Protein AF-A0A7C8MNL9-F1 (afdb_monomer)

Mean predicted aligned error: 2.02 Å

pLDDT: mean 97.09, std 2.12, range [85.25, 98.81]

Structure (mmCIF, N/CA/C/O backbone):
data_AF-A0A7C8MNL9-F1
#
_entry.id   AF-A0A7C8MNL9-F1
#
loop_
_atom_site.group_PDB
_atom_site.id
_atom_site.type_symbol
_atom_site.label_atom_id
_atom_site.label_alt_id
_atom_site.label_comp_id
_atom_site.label_asym_id
_atom_site.label_entity_id
_atom_site.label_seq_id
_atom_site.pdbx_PDB_ins_code
_atom_site.Cartn_x
_atom_site.Cartn_y
_atom_site.Cartn_z
_atom_site.occupancy
_atom_site.B_iso_or_equiv
_atom_site.auth_seq_id
_atom_site.auth_comp_id
_atom_site.auth_asym_id
_atom_site.auth_atom_id
_atom_site.pdbx_PDB_model_num
ATOM 1 N N . PHE A 1 1 ? 8.806 -4.492 -7.390 1.00 85.25 1 PHE A N 1
ATOM 2 C CA . PHE A 1 1 ? 7.934 -3.347 -7.69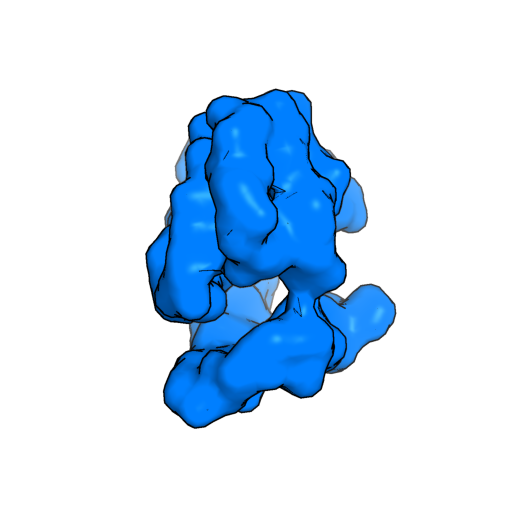4 1.00 85.25 1 PHE A CA 1
ATOM 3 C C . PHE A 1 1 ? 8.790 -2.158 -8.129 1.00 85.25 1 PHE A C 1
ATOM 5 O O . PHE A 1 1 ? 8.843 -1.136 -7.458 1.00 85.25 1 PHE A O 1
ATOM 12 N N . GLY A 1 2 ? 9.532 -2.321 -9.232 1.00 91.25 2 GLY A N 1
ATOM 13 C CA . GLY A 1 2 ? 10.592 -1.373 -9.582 1.00 91.25 2 GLY A CA 1
ATOM 14 C C . GLY A 1 2 ? 11.707 -1.338 -8.528 1.00 91.25 2 GLY A C 1
ATOM 15 O O . GLY A 1 2 ? 12.040 -2.375 -7.948 1.00 91.25 2 GLY A O 1
ATOM 16 N N . SER A 1 3 ? 12.252 -0.151 -8.272 1.00 95.25 3 SER A N 1
ATOM 17 C CA . SER A 1 3 ? 13.281 0.127 -7.263 1.00 95.25 3 SER A CA 1
ATOM 18 C C . SER A 1 3 ? 12.746 0.221 -5.828 1.00 95.25 3 SER A C 1
ATOM 20 O O . SER A 1 3 ? 13.534 0.167 -4.884 1.00 95.25 3 SER A O 1
ATOM 22 N N . CYS A 1 4 ? 11.427 0.316 -5.646 1.00 93.38 4 CYS A N 1
ATOM 23 C CA . CYS A 1 4 ? 10.805 0.435 -4.332 1.00 93.38 4 CYS A CA 1
ATOM 24 C C . CYS A 1 4 ? 10.681 -0.928 -3.647 1.00 93.38 4 CYS A C 1
ATOM 26 O O . CYS A 1 4 ? 10.217 -1.908 -4.240 1.00 93.38 4 CYS A O 1
ATOM 28 N N . ALA A 1 5 ? 11.123 -0.977 -2.389 1.00 92.00 5 ALA A N 1
ATOM 29 C CA . ALA A 1 5 ? 11.239 -2.211 -1.617 1.00 92.00 5 ALA A CA 1
ATOM 30 C C . ALA A 1 5 ? 9.954 -2.577 -0.863 1.00 92.00 5 ALA A C 1
ATOM 32 O O . ALA A 1 5 ? 9.678 -3.763 -0.700 1.00 92.00 5 ALA A O 1
ATOM 33 N N . ASP A 1 6 ? 9.184 -1.576 -0.431 1.00 96.38 6 ASP A N 1
ATOM 34 C CA . ASP A 1 6 ? 8.016 -1.766 0.426 1.00 96.38 6 ASP A CA 1
ATOM 35 C C . ASP A 1 6 ? 6.834 -0.888 -0.027 1.00 96.38 6 ASP A C 1
ATOM 37 O O . 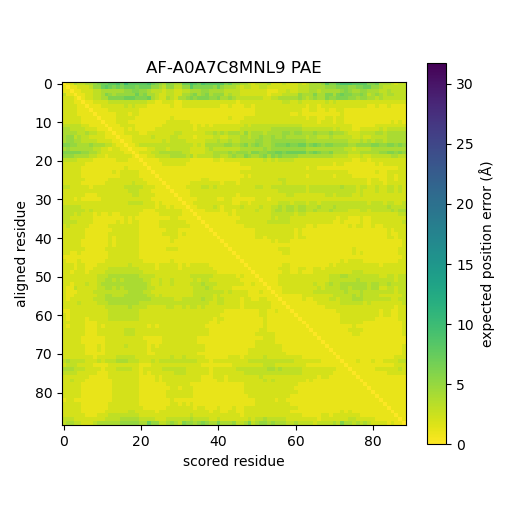ASP A 1 6 ? 6.705 0.255 0.406 1.00 96.38 6 ASP A O 1
ATOM 41 N N . PRO A 1 7 ? 5.975 -1.398 -0.925 1.00 97.31 7 PRO A N 1
ATOM 42 C CA . PRO A 1 7 ? 4.744 -0.734 -1.327 1.00 97.31 7 PRO A CA 1
ATOM 43 C C . PRO A 1 7 ? 3.556 -1.098 -0.419 1.00 97.31 7 PRO A C 1
ATOM 45 O O . PRO A 1 7 ? 2.432 -1.099 -0.905 1.00 97.31 7 PRO A O 1
ATOM 48 N N . THR A 1 8 ? 3.761 -1.472 0.849 1.00 98.62 8 THR A N 1
ATOM 49 C CA . THR A 1 8 ? 2.661 -1.886 1.742 1.00 98.62 8 THR A CA 1
ATOM 50 C C . THR A 1 8 ? 1.958 -0.711 2.431 1.00 98.62 8 THR A C 1
ATOM 52 O O . THR A 1 8 ? 2.423 0.433 2.418 1.00 98.62 8 THR A O 1
ATOM 55 N N . ILE A 1 9 ? 0.804 -1.004 3.034 1.00 98.81 9 ILE A N 1
ATOM 56 C CA . ILE A 1 9 ? -0.035 -0.062 3.784 1.00 98.81 9 ILE A CA 1
ATOM 57 C C . ILE A 1 9 ? -0.170 -0.530 5.235 1.00 98.81 9 ILE A C 1
ATOM 59 O O . ILE A 1 9 ? -0.339 -1.724 5.495 1.00 98.81 9 ILE A O 1
ATOM 63 N N . VAL A 1 10 ? -0.184 0.421 6.171 1.00 98.50 10 VAL A N 1
ATOM 64 C CA . VAL A 1 10 ? -0.592 0.207 7.567 1.00 98.50 10 VAL A CA 1
ATOM 65 C C . VAL A 1 10 ? -1.949 0.852 7.852 1.00 98.50 10 VAL A C 1
ATOM 67 O O . VAL A 1 10 ? -2.328 1.833 7.209 1.00 98.50 10 VAL A O 1
ATOM 70 N N . PHE A 1 11 ? -2.671 0.318 8.840 1.00 98.69 11 PHE A N 1
ATOM 71 C CA . PHE A 1 11 ? -3.862 0.941 9.418 1.00 98.69 11 PHE A CA 1
ATOM 72 C C . PHE A 1 11 ? -3.671 1.133 10.926 1.00 98.69 11 PHE A C 1
ATOM 74 O O . PHE A 1 11 ? -3.271 0.205 11.629 1.00 98.69 11 PHE A O 1
ATOM 81 N N . GLY A 1 12 ? -3.956 2.331 11.431 1.00 98.19 12 GLY A N 1
ATOM 82 C CA . GLY A 1 12 ? -3.823 2.646 12.854 1.00 98.19 12 GLY A CA 1
ATOM 83 C C . GLY A 1 12 ? -3.521 4.123 13.099 1.00 98.19 12 GLY A C 1
ATOM 84 O O . GLY A 1 12 ? -3.824 4.954 12.237 1.00 98.19 12 GLY A O 1
ATOM 85 N N . PRO A 1 13 ? -2.905 4.462 14.247 1.00 97.50 13 PRO A N 1
ATOM 86 C CA . PRO A 1 13 ? -2.447 5.818 14.522 1.00 97.50 13 PRO A CA 1
ATOM 87 C C . PRO A 1 13 ? -1.427 6.268 13.472 1.00 97.50 13 PRO A C 1
ATOM 89 O O . PRO A 1 13 ? -0.445 5.565 13.231 1.00 97.50 13 PRO A O 1
ATOM 92 N N . THR A 1 14 ? -1.638 7.441 12.877 1.00 96.19 14 THR A N 1
ATOM 93 C CA . THR A 1 14 ? -0.852 7.911 11.726 1.00 96.19 14 THR A CA 1
ATOM 94 C C . THR A 1 14 ? 0.164 8.987 12.086 1.00 96.19 14 THR A C 1
ATOM 96 O O . THR A 1 14 ? 0.052 9.688 13.101 1.00 96.19 14 THR A O 1
ATOM 99 N N . SER A 1 15 ? 1.187 9.125 11.242 1.00 94.62 15 SER A N 1
ATOM 100 C CA . SER A 1 15 ? 2.315 10.030 11.490 1.00 94.62 15 SER A C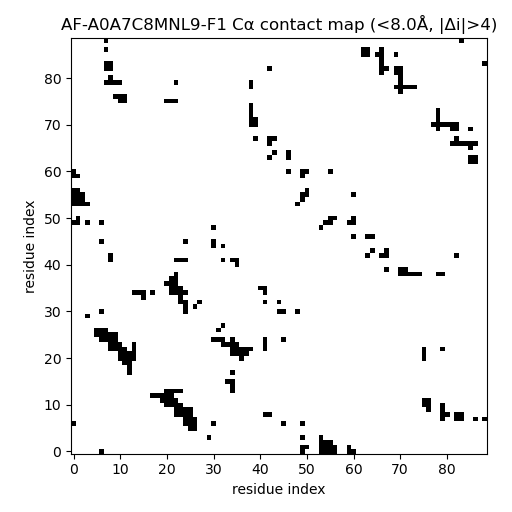A 1
ATOM 101 C C . SER A 1 15 ? 1.954 11.521 11.396 1.00 94.62 15 SER A C 1
ATOM 103 O O . SER A 1 15 ? 2.624 12.370 11.990 1.00 94.62 15 SER A O 1
ATOM 105 N N . ASP A 1 16 ? 0.873 11.843 10.686 1.00 94.62 16 ASP A N 1
ATOM 106 C CA . ASP A 1 16 ? 0.424 13.204 10.381 1.00 94.62 16 ASP A CA 1
ATOM 107 C C . ASP A 1 16 ? -0.476 13.836 11.461 1.00 94.62 16 ASP A C 1
ATOM 109 O O . ASP A 1 16 ? -0.965 14.957 11.294 1.00 94.62 16 ASP A O 1
ATOM 113 N N . GLY A 1 17 ? -0.661 13.153 12.594 1.00 92.88 17 GLY A N 1
ATOM 114 C CA . GLY A 1 17 ? -1.376 13.684 13.756 1.00 92.88 17 GLY A CA 1
ATOM 115 C C . GLY A 1 17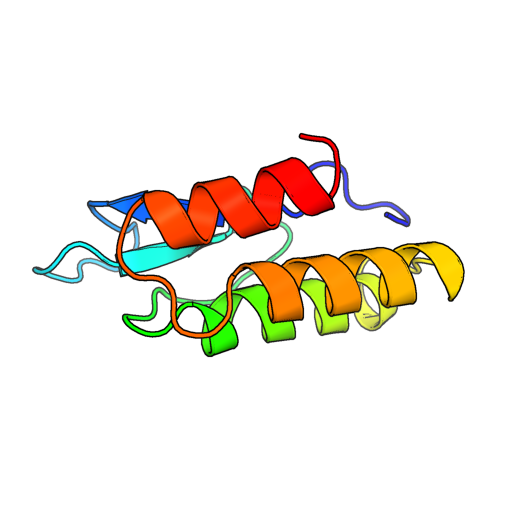 ? -2.900 13.629 13.644 1.00 92.88 17 GLY A C 1
ATOM 116 O O . GLY A 1 17 ? -3.588 14.333 14.392 1.00 92.88 17 GLY A O 1
ATOM 117 N N . ARG A 1 18 ? -3.442 12.808 12.735 1.00 95.56 18 ARG A N 1
ATOM 118 C CA . ARG A 1 18 ? -4.868 12.464 12.736 1.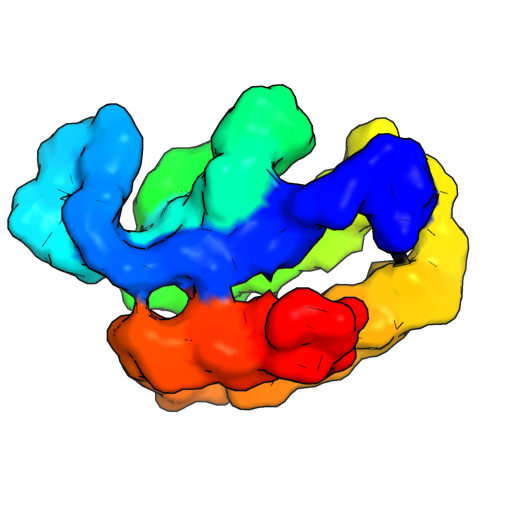00 95.56 18 ARG A CA 1
ATOM 119 C C . ARG A 1 18 ? -5.272 11.848 14.085 1.00 95.56 18 ARG A C 1
ATOM 121 O O . ARG A 1 18 ? -4.488 11.158 14.730 1.00 95.56 18 ARG A O 1
ATOM 128 N N . GLN A 1 19 ? -6.498 12.135 14.530 1.00 96.50 19 GLN A N 1
ATOM 129 C CA . GLN A 1 19 ? -7.017 11.636 15.812 1.00 96.50 19 GLN A CA 1
ATOM 130 C C . GLN A 1 19 ? -7.685 10.262 15.698 1.00 96.50 19 GLN A C 1
ATOM 132 O O . GLN A 1 19 ? -7.753 9.538 16.689 1.00 96.50 19 GLN A O 1
ATOM 137 N N . GLU A 1 20 ? -8.210 9.924 14.523 1.00 96.00 20 GLU A N 1
ATOM 138 C CA . GLU A 1 20 ? -8.757 8.609 14.210 1.00 96.00 20 GLU A CA 1
ATOM 139 C C . GLU A 1 20 ? -7.710 7.724 13.526 1.00 96.00 20 GLU A C 1
ATOM 141 O O . GLU A 1 20 ? -6.866 8.229 12.783 1.00 96.00 20 GLU A O 1
ATOM 146 N N . ASP A 1 21 ? -7.816 6.408 13.720 1.00 98.31 21 ASP A N 1
ATOM 147 C CA . ASP A 1 21 ? -7.031 5.445 12.948 1.00 98.31 21 ASP A CA 1
ATOM 148 C C . ASP A 1 21 ? -7.326 5.594 11.447 1.00 98.31 21 ASP A C 1
ATOM 150 O O . ASP A 1 21 ? -8.478 5.773 11.032 1.00 98.31 21 ASP A O 1
ATOM 154 N N . ALA A 1 22 ? -6.281 5.524 10.628 1.00 98.56 22 ALA A N 1
ATOM 155 C CA . ALA A 1 22 ? -6.373 5.695 9.185 1.00 98.56 22 ALA A CA 1
ATOM 156 C C . ALA A 1 22 ? -5.310 4.878 8.447 1.00 98.56 22 ALA A C 1
ATOM 158 O O . ALA A 1 22 ? -4.420 4.284 9.052 1.00 98.56 22 ALA A O 1
ATOM 159 N N . PHE A 1 23 ? -5.432 4.850 7.123 1.00 98.81 23 PHE A N 1
ATOM 160 C CA . PHE A 1 23 ? -4.477 4.220 6.225 1.00 98.81 23 PHE A CA 1
ATOM 161 C C . PHE A 1 23 ? -3.306 5.155 5.933 1.00 98.81 23 PHE A C 1
ATOM 163 O O . PHE A 1 23 ? -3.516 6.338 5.653 1.00 98.81 23 PHE A O 1
ATOM 170 N N . GLU A 1 24 ? -2.094 4.612 5.934 1.00 98.56 24 GLU A N 1
ATOM 171 C CA . GLU A 1 24 ? -0.855 5.319 5.598 1.00 98.56 24 GLU A CA 1
ATOM 172 C C . GLU A 1 24 ? 0.114 4.346 4.894 1.00 98.56 24 GLU A C 1
ATOM 174 O O . GLU A 1 24 ? 0.106 3.153 5.219 1.00 98.56 24 GLU A O 1
ATOM 179 N N . PRO A 1 25 ? 0.928 4.790 3.915 1.00 98.31 25 PRO A N 1
ATOM 180 C CA . PRO A 1 25 ? 1.995 3.952 3.374 1.00 98.31 25 PRO A CA 1
ATOM 181 C C . PRO A 1 25 ? 2.976 3.538 4.476 1.00 98.31 25 PRO A C 1
ATOM 183 O O . PRO A 1 25 ? 3.376 4.370 5.289 1.00 98.31 25 PRO A O 1
ATOM 186 N N . SER A 1 26 ? 3.417 2.280 4.478 1.00 97.88 26 SER A N 1
ATOM 187 C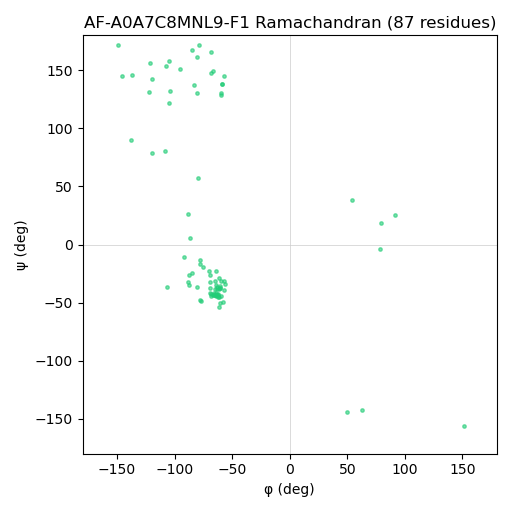 CA . SER A 1 26 ? 4.422 1.803 5.441 1.00 97.88 26 SER A CA 1
ATOM 188 C C . SER A 1 26 ? 5.767 2.519 5.268 1.00 97.88 26 SER A C 1
ATOM 190 O O . SER A 1 26 ? 6.445 2.830 6.248 1.00 97.88 26 SER A O 1
ATOM 192 N N . ASP A 1 27 ? 6.138 2.825 4.020 1.00 96.62 27 ASP A N 1
ATOM 193 C CA . ASP A 1 27 ? 7.339 3.580 3.664 1.00 96.62 27 ASP A CA 1
ATOM 194 C C . ASP A 1 27 ? 6.989 4.990 3.162 1.00 96.62 27 ASP A C 1
ATOM 196 O O . ASP A 1 27 ? 6.974 5.274 1.964 1.00 96.62 27 ASP A O 1
ATOM 200 N N . ILE A 1 28 ? 6.733 5.908 4.096 1.00 95.00 28 ILE A N 1
ATOM 201 C CA . ILE A 1 28 ? 6.400 7.315 3.802 1.00 95.00 28 ILE A CA 1
ATOM 202 C C . ILE A 1 28 ? 7.565 8.058 3.121 1.00 95.00 28 ILE A C 1
ATOM 204 O O . ILE A 1 28 ? 7.353 9.061 2.438 1.00 95.00 28 ILE A O 1
ATOM 208 N N . ALA A 1 29 ? 8.809 7.592 3.285 1.00 94.31 29 ALA A N 1
ATOM 209 C CA . ALA A 1 29 ? 9.958 8.226 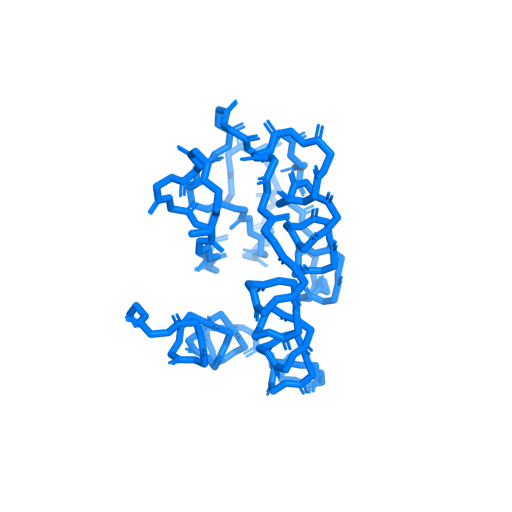2.642 1.00 94.31 29 ALA A CA 1
ATOM 210 C C . ALA A 1 29 ? 9.932 8.012 1.121 1.00 94.31 29 ALA A C 1
ATOM 212 O O . ALA A 1 29 ? 10.275 8.925 0.366 1.00 94.31 29 ALA A O 1
ATOM 213 N N . THR A 1 30 ? 9.498 6.828 0.692 1.00 94.88 30 THR A N 1
ATOM 214 C CA . THR A 1 30 ? 9.335 6.470 -0.722 1.00 94.88 30 THR A CA 1
ATOM 215 C C . THR A 1 30 ? 7.957 6.858 -1.262 1.00 94.88 30 THR A C 1
ATOM 217 O O . THR A 1 30 ? 7.842 7.288 -2.408 1.00 94.88 30 THR A O 1
ATOM 220 N N . PHE A 1 31 ? 6.921 6.773 -0.427 1.00 97.06 31 PHE A N 1
ATOM 221 C CA . PHE A 1 31 ? 5.529 7.066 -0.762 1.00 97.06 31 PHE A CA 1
ATOM 222 C C . PHE A 1 31 ? 5.001 8.212 0.121 1.00 97.06 31 PHE A C 1
ATOM 224 O O . PHE A 1 31 ? 4.276 7.960 1.083 1.00 97.06 31 PHE A O 1
ATOM 231 N N . PRO A 1 32 ? 5.331 9.484 -0.177 1.00 95.94 32 PRO A N 1
ATOM 232 C CA . PRO A 1 32 ? 5.060 10.625 0.704 1.00 95.94 32 PRO A CA 1
ATOM 233 C C . PRO A 1 32 ? 3.602 11.112 0.625 1.00 95.94 32 PRO A C 1
ATOM 235 O O . PRO A 1 32 ? 3.329 12.272 0.310 1.00 95.94 32 PRO A O 1
ATOM 238 N N . GLN A 1 33 ? 2.660 10.215 0.904 1.00 96.00 33 GLN A N 1
ATOM 239 C CA . GLN A 1 33 ? 1.230 10.488 0.968 1.00 96.00 33 GLN A CA 1
ATOM 240 C C . GLN A 1 33 ? 0.777 10.560 2.426 1.00 96.00 33 GLN A C 1
ATOM 242 O O . GLN A 1 33 ? 1.098 9.688 3.227 1.00 96.00 33 GLN A O 1
ATOM 247 N N . GLY A 1 34 ? 0.017 11.606 2.760 1.00 96.81 34 GLY A N 1
ATOM 248 C CA . GLY A 1 34 ? -0.601 11.736 4.081 1.00 96.81 34 GLY A CA 1
ATOM 249 C C . GLY A 1 34 ? -1.708 10.704 4.311 1.00 96.81 34 GLY A C 1
ATOM 250 O O . GLY A 1 34 ? -2.214 10.097 3.363 1.00 96.81 34 GLY A O 1
ATOM 251 N N . SER A 1 35 ? -2.124 10.537 5.565 1.00 98.00 35 SER A N 1
ATOM 252 C CA . SER A 1 35 ? -3.092 9.505 5.927 1.00 98.00 35 SER A CA 1
ATOM 253 C C . SER A 1 35 ? -4.483 9.741 5.334 1.00 98.00 35 SER A C 1
ATOM 255 O O . SER A 1 35 ? -4.961 10.879 5.207 1.00 98.00 35 SER A O 1
ATOM 257 N N . ALA A 1 36 ? -5.200 8.654 5.054 1.00 98.31 36 ALA A N 1
ATOM 258 C CA . ALA A 1 36 ? -6.571 8.709 4.561 1.00 98.31 36 ALA A CA 1
ATOM 259 C C . ALA A 1 36 ? -7.476 7.685 5.248 1.00 98.31 36 ALA A C 1
ATOM 261 O O . ALA A 1 36 ? -7.071 6.570 5.544 1.00 98.31 36 ALA A O 1
ATOM 262 N N . LEU A 1 37 ? -8.743 8.053 5.450 1.00 98.00 37 LEU A N 1
ATOM 263 C CA . LEU A 1 37 ? -9.764 7.133 5.970 1.00 98.00 37 LEU A CA 1
ATOM 264 C C . LEU A 1 37 ? -10.250 6.132 4.913 1.00 98.00 37 LEU A C 1
ATOM 266 O O . LEU A 1 37 ? -10.831 5.114 5.263 1.00 98.00 37 LEU A O 1
ATOM 270 N N . ASN A 1 38 ? -10.044 6.432 3.628 1.00 98.06 38 ASN A N 1
ATOM 271 C CA . ASN A 1 38 ? -10.391 5.539 2.529 1.00 98.06 38 ASN A CA 1
ATOM 272 C C . ASN A 1 38 ? -9.119 4.887 1.970 1.00 98.06 38 ASN A C 1
ATOM 274 O O . ASN A 1 38 ? -8.227 5.590 1.488 1.00 98.06 38 ASN A O 1
ATOM 278 N N . ILE A 1 39 ? -9.079 3.554 1.994 1.00 98.69 39 ILE A N 1
ATOM 279 C CA . ILE A 1 39 ? -7.987 2.728 1.472 1.00 98.69 39 ILE A CA 1
ATOM 280 C C . ILE A 1 39 ? -7.692 2.987 -0.011 1.00 98.69 39 ILE A C 1
ATOM 282 O O . ILE A 1 39 ? -6.530 2.938 -0.421 1.00 98.69 39 ILE A O 1
ATOM 286 N N . ASP A 1 40 ? -8.703 3.342 -0.811 1.00 98.62 40 ASP A N 1
ATOM 287 C CA . ASP A 1 40 ? -8.533 3.627 -2.240 1.00 98.62 40 ASP A CA 1
ATOM 288 C C . ASP A 1 40 ? -7.588 4.819 -2.469 1.00 98.62 40 ASP A C 1
ATOM 290 O O . ASP A 1 40 ? -6.908 4.888 -3.487 1.00 98.62 40 ASP A O 1
ATOM 294 N N . ILE A 1 41 ? -7.518 5.774 -1.533 1.00 98.44 41 ILE A N 1
ATOM 295 C CA . ILE A 1 41 ? -6.634 6.942 -1.669 1.00 98.44 41 ILE A CA 1
ATOM 296 C C . ILE A 1 41 ? -5.169 6.510 -1.568 1.00 98.44 41 ILE A C 1
ATOM 298 O O . ILE A 1 41 ? -4.340 6.966 -2.355 1.00 98.44 41 ILE A O 1
ATOM 302 N N . ILE A 1 42 ? -4.851 5.638 -0.609 1.00 98.62 42 ILE A N 1
ATOM 303 C CA . ILE A 1 42 ? -3.475 5.206 -0.355 1.00 98.62 42 ILE A CA 1
ATOM 304 C C . ILE A 1 42 ? -3.034 4.165 -1.387 1.00 98.62 42 ILE A C 1
ATOM 306 O O . ILE A 1 42 ? -1.973 4.316 -1.988 1.00 98.62 42 ILE A O 1
ATOM 310 N N . SER A 1 43 ? -3.861 3.151 -1.648 1.00 98.69 43 SER A N 1
ATOM 311 C CA . SER A 1 43 ? -3.537 2.082 -2.604 1.00 98.69 43 SER A CA 1
ATOM 312 C C . SER A 1 43 ? -3.337 2.608 -4.029 1.00 98.69 43 SER A C 1
ATOM 314 O O . SER A 1 43 ? -2.324 2.293 -4.651 1.00 98.69 43 SER A O 1
ATOM 316 N N . ASN A 1 44 ? -4.218 3.488 -4.526 1.00 98.44 44 ASN A N 1
ATOM 317 C CA . ASN A 1 44 ? -4.045 4.086 -5.855 1.00 98.44 44 ASN A CA 1
ATOM 318 C C . ASN A 1 44 ? -2.798 4.976 -5.935 1.00 98.44 44 ASN A C 1
ATOM 320 O O . ASN A 1 44 ? -2.102 4.959 -6.950 1.00 98.44 44 ASN A O 1
ATOM 324 N N . PHE A 1 45 ? -2.494 5.736 -4.876 1.00 98.50 45 PHE A N 1
ATOM 325 C CA . PHE A 1 45 ? -1.273 6.542 -4.830 1.00 98.50 45 PHE A CA 1
ATOM 326 C C . PHE A 1 45 ? -0.019 5.667 -4.908 1.00 98.50 45 PHE A C 1
ATOM 328 O O . PHE A 1 45 ? 0.888 5.972 -5.679 1.00 98.50 45 PHE A O 1
ATOM 335 N N . ILE A 1 46 ? 0.024 4.568 -4.148 1.00 98.44 46 ILE A N 1
ATOM 336 C CA . ILE A 1 46 ? 1.139 3.619 -4.199 1.00 98.44 46 ILE A CA 1
ATOM 337 C C . ILE A 1 46 ? 1.295 3.075 -5.621 1.00 98.44 46 ILE A C 1
ATOM 339 O O . ILE A 1 46 ? 2.394 3.155 -6.166 1.00 98.44 46 ILE A O 1
ATOM 343 N N . CYS A 1 47 ? 0.219 2.601 -6.259 1.00 98.25 47 CYS A N 1
ATOM 344 C CA . CYS A 1 47 ? 0.301 2.069 -7.622 1.00 98.25 47 CYS A CA 1
ATOM 345 C C . CYS A 1 47 ? 0.795 3.104 -8.646 1.00 98.25 47 CYS A C 1
ATOM 347 O O . CYS A 1 47 ? 1.597 2.764 -9.516 1.00 98.25 47 CYS A O 1
ATOM 349 N N . ASP A 1 48 ? 0.393 4.370 -8.518 1.00 97.81 48 ASP A N 1
ATOM 350 C CA . ASP A 1 48 ? 0.898 5.454 -9.368 1.00 97.81 48 ASP A CA 1
ATOM 351 C C . ASP A 1 48 ? 2.394 5.738 -9.120 1.00 97.81 48 ASP A C 1
ATOM 353 O O . ASP A 1 48 ? 3.188 5.854 -10.059 1.00 97.81 48 ASP A O 1
ATOM 357 N N . GLN A 1 49 ? 2.821 5.777 -7.854 1.00 97.31 49 GLN A N 1
ATOM 358 C CA . GLN A 1 49 ? 4.233 5.964 -7.501 1.00 97.31 49 GLN A CA 1
ATOM 359 C C . GLN A 1 49 ? 5.119 4.807 -7.960 1.00 97.31 49 GLN A C 1
ATOM 361 O O . GLN A 1 49 ? 6.274 5.035 -8.325 1.00 97.31 49 GLN A O 1
ATOM 366 N N . LEU A 1 50 ? 4.591 3.584 -8.016 1.00 96.62 50 LEU A N 1
ATOM 367 C CA . LEU A 1 50 ? 5.336 2.453 -8.553 1.00 96.62 50 LEU A CA 1
ATOM 368 C C . LEU A 1 50 ? 5.799 2.698 -9.990 1.00 96.62 50 LEU A C 1
ATOM 370 O O . LEU A 1 50 ? 6.935 2.376 -10.327 1.00 96.62 50 LEU A O 1
ATOM 374 N N . VAL A 1 51 ? 4.973 3.319 -10.825 1.00 94.81 51 VAL A N 1
ATOM 375 C CA . VAL A 1 51 ? 5.366 3.653 -12.200 1.00 94.81 51 VAL A CA 1
ATOM 376 C C . VAL A 1 51 ? 6.273 4.881 -12.217 1.00 94.81 51 VAL A C 1
ATOM 378 O O . VAL A 1 51 ? 7.331 4.862 -12.844 1.00 94.81 51 VAL A O 1
ATOM 381 N N . ASN A 1 52 ? 5.874 5.943 -11.515 1.00 94.88 52 ASN A N 1
ATOM 382 C CA . ASN A 1 52 ? 6.484 7.263 -11.675 1.00 94.88 52 ASN A CA 1
ATOM 383 C C . ASN A 1 52 ? 7.803 7.444 -10.914 1.00 94.88 52 ASN A C 1
ATOM 385 O O . ASN A 1 52 ? 8.697 8.137 -11.398 1.00 94.88 52 ASN A O 1
ATOM 389 N N . ALA A 1 53 ? 7.918 6.860 -9.722 1.00 94.25 53 ALA A N 1
ATOM 390 C CA . ALA A 1 53 ? 9.085 6.997 -8.854 1.00 94.25 53 ALA A CA 1
ATOM 391 C C . ALA A 1 53 ? 9.930 5.720 -8.822 1.00 94.25 53 ALA A C 1
ATOM 393 O O . ALA A 1 53 ? 11.158 5.791 -8.780 1.00 94.25 53 ALA A O 1
ATOM 394 N N . CYS A 1 54 ? 9.278 4.556 -8.861 1.00 96.06 54 CYS A N 1
ATOM 395 C CA . CYS A 1 54 ? 9.964 3.278 -8.716 1.00 96.06 54 CYS A CA 1
ATOM 396 C C . CYS A 1 54 ? 10.398 2.664 -10.053 1.00 96.06 54 CYS A C 1
ATOM 398 O O . CYS A 1 54 ? 11.145 1.689 -10.038 1.00 96.06 54 CYS A O 1
ATOM 400 N N . GLU A 1 55 ? 9.946 3.194 -11.194 1.00 96.69 55 GLU A N 1
ATOM 401 C CA . GLU A 1 55 ? 10.189 2.613 -12.526 1.00 96.69 55 GLU A CA 1
ATOM 402 C C . GLU A 1 55 ? 9.746 1.135 -12.609 1.00 96.69 55 GLU A C 1
ATOM 404 O O . GLU A 1 55 ? 10.422 0.279 -13.185 1.00 96.69 55 GLU A O 1
ATOM 409 N N . ALA A 1 56 ? 8.621 0.804 -11.969 1.00 97.31 56 ALA A N 1
ATOM 410 C CA . ALA A 1 56 ? 8.036 -0.528 -12.017 1.00 97.31 56 ALA A CA 1
ATOM 411 C C . ALA A 1 56 ? 7.500 -0.852 -13.420 1.00 97.31 56 ALA A C 1
ATOM 413 O O . ALA A 1 56 ? 7.029 0.023 -14.147 1.00 97.31 56 ALA A O 1
ATOM 414 N N . ASP A 1 57 ? 7.563 -2.129 -13.795 1.00 97.06 57 ASP A N 1
ATOM 415 C CA . ASP A 1 57 ? 7.030 -2.605 -15.067 1.00 97.06 57 ASP A CA 1
ATOM 416 C C . ASP A 1 57 ? 5.500 -2.777 -15.039 1.00 97.06 57 ASP A C 1
ATOM 418 O O . ASP A 1 57 ? 4.845 -2.697 -13.996 1.00 97.06 57 ASP A O 1
ATOM 422 N N . GLU A 1 58 ? 4.914 -3.036 -16.212 1.00 96.50 58 GLU A N 1
ATOM 423 C CA . GLU A 1 58 ? 3.464 -3.220 -16.366 1.00 96.50 58 GLU A CA 1
ATOM 424 C C . GLU A 1 58 ? 2.921 -4.388 -15.526 1.00 96.50 58 GLU A C 1
ATOM 426 O O . GLU A 1 58 ? 1.789 -4.334 -15.050 1.00 96.50 58 GLU A O 1
ATOM 431 N N . ALA A 1 59 ? 3.719 -5.439 -15.309 1.00 96.69 59 ALA A N 1
ATOM 432 C CA . ALA A 1 59 ? 3.313 -6.585 -14.499 1.00 96.69 59 ALA A CA 1
ATOM 433 C C . ALA A 1 59 ? 3.202 -6.217 -13.010 1.00 96.69 59 ALA A C 1
ATOM 435 O O . ALA A 1 59 ? 2.250 -6.623 -12.333 1.00 96.69 59 ALA A O 1
ATOM 436 N N . ALA A 1 60 ? 4.149 -5.427 -12.501 1.00 96.38 60 ALA A N 1
ATOM 437 C CA . ALA A 1 60 ? 4.101 -4.891 -11.149 1.00 96.38 60 ALA A CA 1
ATOM 438 C C . ALA A 1 60 ? 2.930 -3.914 -10.966 1.00 96.38 60 ALA A C 1
ATOM 440 O O . ALA A 1 60 ? 2.234 -4.003 -9.953 1.00 96.38 60 ALA A O 1
ATOM 441 N N . LEU A 1 61 ? 2.663 -3.043 -11.948 1.00 97.12 61 LEU A N 1
ATOM 442 C CA . LEU A 1 61 ? 1.487 -2.169 -11.921 1.00 97.12 61 LEU A CA 1
ATOM 443 C C . LEU A 1 61 ? 0.186 -2.984 -11.882 1.00 97.12 61 LEU A C 1
ATOM 445 O O . LEU A 1 61 ? -0.629 -2.772 -10.991 1.00 97.12 61 LEU A O 1
ATOM 449 N N . ALA A 1 62 ? 0.021 -3.966 -12.772 1.00 98.12 62 ALA A N 1
ATOM 450 C CA . ALA A 1 62 ? -1.179 -4.804 -12.820 1.00 98.12 62 ALA A CA 1
ATOM 451 C C . ALA A 1 62 ? -1.406 -5.593 -11.515 1.00 98.12 62 ALA A C 1
ATOM 453 O O . ALA A 1 62 ? -2.544 -5.776 -11.070 1.00 98.12 62 ALA A O 1
ATOM 454 N N . THR A 1 63 ? -0.322 -6.043 -10.875 1.00 98.31 63 THR A N 1
ATOM 455 C CA . THR A 1 63 ? -0.386 -6.678 -9.549 1.00 98.31 63 THR A CA 1
ATOM 456 C C . THR A 1 63 ? -0.874 -5.683 -8.497 1.00 98.31 63 THR A C 1
ATOM 458 O O . THR A 1 63 ? -1.753 -6.017 -7.706 1.00 98.31 63 THR A O 1
ATOM 461 N N . CYS A 1 64 ? -0.369 -4.446 -8.521 1.00 98.50 64 CYS A N 1
ATOM 462 C CA . CYS A 1 64 ? -0.812 -3.396 -7.607 1.00 98.50 64 CYS A CA 1
ATOM 463 C C . CYS A 1 64 ? -2.281 -3.009 -7.818 1.00 98.50 64 CYS A C 1
ATOM 465 O O . CYS A 1 64 ? -3.028 -2.915 -6.850 1.00 98.50 64 CYS A O 1
ATOM 467 N N . GLU A 1 65 ? -2.734 -2.867 -9.064 1.00 98.50 65 GLU A N 1
ATOM 468 C CA . GLU A 1 65 ? -4.144 -2.594 -9.373 1.00 98.50 65 GLU A CA 1
ATOM 469 C C . GLU A 1 65 ? -5.063 -3.726 -8.888 1.00 98.50 65 GLU A C 1
ATOM 471 O O . GLU A 1 65 ? -6.142 -3.473 -8.352 1.00 98.50 65 GLU A O 1
ATOM 476 N N . THR A 1 66 ? -4.615 -4.981 -9.007 1.00 98.56 66 THR A N 1
ATOM 477 C CA . THR A 1 66 ? -5.333 -6.139 -8.452 1.00 98.56 66 THR A CA 1
ATOM 478 C C . THR A 1 66 ? -5.404 -6.070 -6.925 1.00 98.56 66 THR A C 1
ATOM 480 O O . THR A 1 66 ? -6.456 -6.345 -6.349 1.00 98.56 66 THR A O 1
ATOM 483 N N . ALA A 1 67 ? -4.314 -5.671 -6.267 1.00 98.69 67 ALA A N 1
ATOM 484 C CA . ALA A 1 67 ? -4.280 -5.487 -4.821 1.00 98.69 67 ALA A CA 1
ATOM 485 C C . ALA A 1 67 ? -5.195 -4.345 -4.357 1.00 98.69 67 ALA A C 1
ATOM 487 O O . ALA A 1 67 ? -5.953 -4.518 -3.403 1.00 98.69 67 ALA A O 1
ATOM 488 N N . ALA A 1 68 ? -5.187 -3.208 -5.057 1.00 98.69 68 ALA A N 1
ATOM 489 C CA . ALA A 1 68 ? -6.083 -2.086 -4.782 1.00 98.69 68 ALA A CA 1
ATOM 490 C C . ALA A 1 68 ? -7.553 -2.514 -4.914 1.00 98.69 68 ALA A C 1
ATOM 492 O O . ALA A 1 68 ? -8.362 -2.247 -4.027 1.00 98.69 68 ALA A O 1
ATOM 493 N N . ALA A 1 69 ? -7.889 -3.268 -5.965 1.00 98.75 69 ALA A N 1
ATOM 494 C CA . ALA A 1 69 ? -9.231 -3.810 -6.151 1.00 98.75 69 ALA A CA 1
ATOM 495 C C . ALA A 1 69 ? -9.636 -4.813 -5.055 1.00 98.75 69 ALA A C 1
ATOM 497 O O . ALA A 1 69 ? -10.804 -4.846 -4.674 1.00 98.75 69 ALA A O 1
ATOM 498 N N . ALA A 1 70 ? -8.698 -5.616 -4.541 1.00 98.56 70 ALA A N 1
ATOM 499 C CA . ALA A 1 70 ? -8.958 -6.561 -3.454 1.00 98.56 70 ALA A CA 1
ATOM 500 C C . ALA A 1 70 ? -9.234 -5.864 -2.112 1.00 98.56 70 ALA A C 1
ATOM 502 O O . ALA A 1 70 ? -10.009 -6.375 -1.307 1.00 98.56 70 ALA A O 1
ATOM 503 N N . ALA A 1 71 ? -8.611 -4.708 -1.883 1.00 98.75 71 ALA A N 1
ATOM 504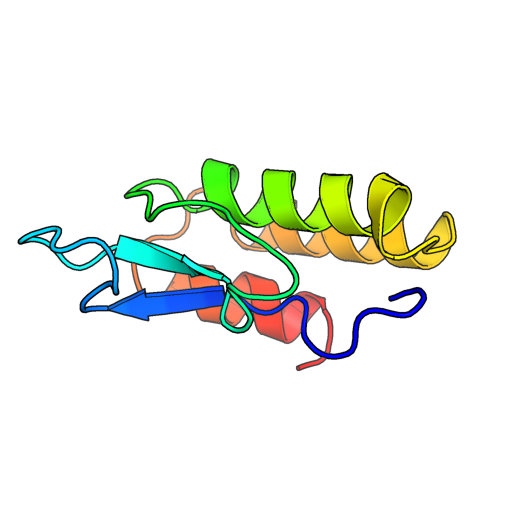 C CA . ALA A 1 71 ? -8.791 -3.912 -0.675 1.00 98.75 71 ALA A CA 1
ATOM 505 C C . ALA A 1 71 ? -10.001 -2.968 -0.736 1.00 98.75 71 ALA A C 1
ATOM 507 O O . ALA A 1 71 ? -10.536 -2.576 0.301 1.00 98.75 71 ALA A O 1
ATOM 508 N N . SER A 1 72 ? -10.433 -2.587 -1.940 1.00 98.50 72 SER A N 1
ATOM 509 C CA . SER A 1 72 ? -11.498 -1.605 -2.135 1.00 98.50 72 SER A CA 1
ATOM 510 C C . SER A 1 72 ? -12.813 -2.041 -1.483 1.00 98.50 72 SER A C 1
ATOM 512 O O . SER A 1 72 ? -13.299 -3.158 -1.671 1.00 98.50 72 SER A O 1
ATOM 514 N N . GLY A 1 73 ? -13.406 -1.137 -0.703 1.00 97.00 73 GLY A N 1
ATOM 515 C CA . GLY A 1 73 ? -14.643 -1.385 0.041 1.00 97.00 73 GLY A CA 1
ATOM 516 C C . GLY A 1 73 ? -14.481 -2.197 1.332 1.00 97.00 73 GLY A C 1
ATOM 517 O O . GLY A 1 73 ? -15.468 -2.350 2.051 1.00 97.00 73 GLY A O 1
ATOM 518 N N . LEU A 1 74 ? -13.277 -2.684 1.647 1.00 98.56 74 LEU A N 1
ATOM 519 C CA . LEU A 1 74 ? -12.952 -3.198 2.977 1.00 98.56 74 LEU A CA 1
ATOM 520 C C . LEU A 1 74 ? -12.630 -2.039 3.927 1.00 98.56 74 LEU A C 1
ATOM 522 O O . LEU A 1 74 ? -12.315 -0.923 3.507 1.00 98.56 74 LEU A O 1
ATOM 526 N N . GLU A 1 75 ? -12.695 -2.311 5.227 1.00 97.50 75 GLU A N 1
ATOM 527 C CA . GLU A 1 75 ? -12.482 -1.311 6.271 1.00 97.50 75 GLU A CA 1
ATOM 528 C C . GLU A 1 75 ? -11.332 -1.702 7.200 1.00 97.50 75 GLU A C 1
ATOM 530 O O . GLU A 1 75 ? -11.013 -2.879 7.378 1.00 97.50 75 GLU A O 1
ATOM 535 N N . ALA A 1 76 ? -10.747 -0.689 7.841 1.00 98.06 76 ALA A N 1
ATOM 536 C CA . ALA A 1 76 ? -9.739 -0.846 8.882 1.00 98.06 76 ALA A CA 1
ATOM 537 C C . ALA A 1 76 ? -8.588 -1.794 8.484 1.00 98.06 76 ALA A C 1
ATOM 539 O O . ALA A 1 76 ? -8.165 -1.832 7.330 1.00 98.06 76 ALA A O 1
ATOM 540 N N . GLN A 1 77 ? -8.069 -2.559 9.446 1.00 98.50 77 GLN A N 1
ATOM 541 C CA . GLN A 1 77 ? -6.933 -3.458 9.243 1.00 98.50 77 GLN A CA 1
ATOM 542 C C . GLN A 1 77 ? -7.165 -4.478 8.118 1.00 98.50 77 GLN A C 1
ATOM 544 O O . GLN A 1 77 ? -6.231 -4.789 7.388 1.00 98.50 77 GLN A O 1
ATOM 549 N N . GLU A 1 78 ? -8.401 -4.950 7.928 1.00 98.69 78 GLU A N 1
ATOM 550 C CA . GLU A 1 78 ? -8.723 -5.946 6.900 1.00 98.69 78 GLU A CA 1
ATOM 551 C C . GLU A 1 78 ? -8.406 -5.435 5.487 1.00 98.69 78 GLU A C 1
ATOM 553 O O . GLU A 1 78 ? -7.894 -6.185 4.659 1.00 98.69 78 GLU A O 1
ATOM 558 N N . ALA A 1 79 ? -8.643 -4.148 5.219 1.00 98.75 79 ALA A N 1
ATOM 559 C CA . ALA A 1 79 ? -8.336 -3.552 3.922 1.00 98.75 79 ALA A CA 1
ATOM 560 C C . ALA A 1 79 ? -6.824 -3.468 3.663 1.00 98.75 79 ALA A C 1
ATOM 562 O O . ALA A 1 79 ? -6.362 -3.782 2.565 1.00 98.75 79 ALA A O 1
ATOM 563 N N . ALA A 1 80 ? -6.048 -3.079 4.681 1.00 98.81 80 ALA A N 1
ATOM 564 C CA . ALA A 1 80 ? -4.590 -3.037 4.590 1.00 98.81 80 ALA A CA 1
ATOM 565 C C . ALA A 1 80 ? -4.009 -4.447 4.387 1.00 98.81 80 ALA A C 1
ATOM 567 O O . ALA A 1 80 ? -3.174 -4.653 3.506 1.00 98.81 80 ALA A O 1
ATOM 568 N N . ASP A 1 81 ? -4.512 -5.431 5.136 1.00 98.81 81 ASP A N 1
ATOM 569 C CA . ASP A 1 81 ? -4.102 -6.831 5.016 1.00 98.81 81 ASP A CA 1
ATOM 570 C C . ASP A 1 81 ? -4.423 -7.394 3.623 1.00 98.81 81 ASP A C 1
ATOM 572 O O . ASP A 1 81 ? -3.578 -8.051 3.015 1.00 98.81 81 ASP A O 1
ATOM 576 N N . ALA A 1 82 ? -5.614 -7.107 3.085 1.00 98.81 82 ALA A N 1
ATOM 577 C CA . ALA A 1 82 ? -6.016 -7.550 1.751 1.00 98.81 82 ALA A CA 1
ATOM 578 C C . ALA A 1 82 ? -5.116 -6.972 0.650 1.00 98.81 82 ALA A C 1
ATOM 580 O O . ALA A 1 82 ? -4.706 -7.705 -0.254 1.00 98.81 82 ALA A O 1
ATOM 581 N N . PHE A 1 83 ? -4.774 -5.682 0.745 1.00 98.81 83 PHE A N 1
ATOM 582 C CA . PHE A 1 83 ? -3.841 -5.038 -0.177 1.00 98.81 83 PHE A CA 1
ATOM 583 C C . PHE A 1 83 ? -2.454 -5.695 -0.109 1.00 98.81 83 PHE A C 1
ATOM 585 O O . PHE A 1 83 ? -1.935 -6.167 -1.121 1.00 98.81 83 PHE A O 1
ATOM 592 N N . ASN A 1 84 ? -1.878 -5.793 1.092 1.00 98.69 84 ASN A N 1
ATOM 593 C CA . ASN A 1 84 ? -0.521 -6.306 1.297 1.00 98.69 84 ASN A CA 1
ATOM 594 C C . ASN A 1 84 ? -0.392 -7.776 0.867 1.00 98.69 84 ASN A C 1
ATOM 596 O O . ASN A 1 84 ? 0.534 -8.132 0.134 1.00 98.69 84 ASN A O 1
ATOM 600 N N . ALA A 1 85 ? -1.374 -8.609 1.222 1.00 98.56 85 ALA A N 1
ATOM 601 C CA . ALA A 1 85 ? -1.389 -10.016 0.842 1.00 98.56 85 ALA A CA 1
ATOM 602 C C . ALA A 1 85 ? -1.482 -10.204 -0.681 1.00 98.56 85 ALA A C 1
ATOM 604 O O . ALA A 1 85 ? -0.822 -11.083 -1.238 1.00 98.56 85 ALA A O 1
ATOM 605 N N . ALA A 1 86 ? -2.266 -9.371 -1.376 1.00 98.06 86 ALA A N 1
ATOM 606 C CA . ALA A 1 86 ? -2.381 -9.415 -2.833 1.00 98.06 86 ALA A CA 1
ATOM 607 C C . ALA A 1 86 ? -1.098 -8.950 -3.553 1.00 98.06 86 ALA A C 1
ATOM 609 O O . ALA A 1 86 ? -0.827 -9.405 -4.665 1.00 98.06 86 ALA A O 1
ATOM 610 N N . LEU A 1 87 ? -0.282 -8.105 -2.912 1.00 96.56 87 LEU A N 1
ATOM 611 C CA . LEU A 1 87 ? 1.067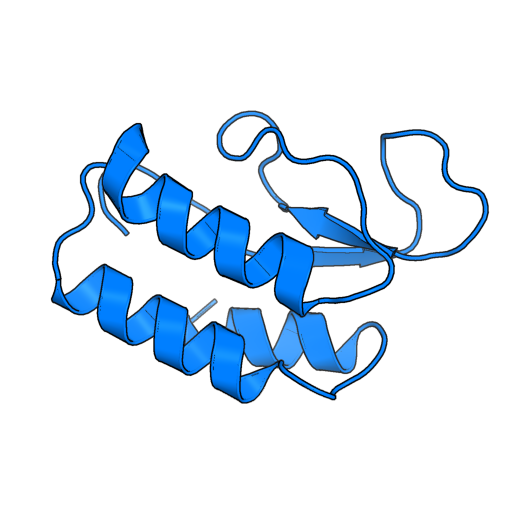 -7.755 -3.374 1.00 96.56 87 LEU A CA 1
ATOM 612 C C . LEU A 1 87 ? 2.113 -8.848 -3.078 1.00 96.56 87 LEU A C 1
ATOM 614 O O . LEU A 1 87 ? 3.188 -8.838 -3.682 1.00 96.56 87 LEU A O 1
ATOM 618 N N . GLY A 1 88 ? 1.805 -9.783 -2.172 1.00 95.25 88 GLY A N 1
ATOM 619 C CA . GLY A 1 88 ? 2.693 -10.869 -1.748 1.00 95.25 88 GLY A CA 1
ATOM 620 C C . GLY A 1 88 ? 3.564 -10.553 -0.527 1.00 95.25 88 GLY A C 1
ATOM 621 O O . GLY A 1 88 ? 4.637 -11.150 -0.403 1.00 95.25 88 GLY A O 1
ATOM 622 N N . PHE A 1 89 ? 3.125 -9.630 0.334 1.00 94.56 89 PHE A N 1
ATOM 623 C CA . PHE A 1 89 ? 3.784 -9.251 1.590 1.00 94.56 89 PHE A CA 1
ATOM 624 C C . PHE A 1 89 ? 3.089 -9.850 2.818 1.00 94.56 89 PHE A C 1
ATOM 626 O O . PHE A 1 89 ? 1.867 -10.119 2.745 1.00 94.56 89 PHE A O 1
#

Secondary structure (DSSP, 8-state):
-TT-S---EEEES-TT--SS-EEEES-TTTS-PPPBSSHHHHHHHHHHHHHHTT---HHHHHHHHHHHHHHTT--HHHHHHHHHHHHT-

Sequence (89 aa):
FGSCADPTIVFGPTSDGRQEDAFEPSDIATFPQGSALNIDIISNFICDQLVNACEADEAALATCETAAAAASGLEAQEAADAFNAALGF

Radius of gyration: 11.81 Å; Cα contacts (8 Å, |Δi|>4): 170; chains: 1; bounding box: 28×25×32 Å

Foldseek 3Di:
DAQDDFLAKAWADFPVPDPGTFIDGPCCVQQVDGTDQFLLVSLVSSLVSCVVPRVHDPVLSVLSVVLSVQLHPPGTRVSRVSSVVSSPD

Solvent-accessible surface area (backbone atoms only — not comparable to full-atom values): 4853 Å² total; per-residue (Å²): 83,46,77,47,89,59,88,40,49,42,53,35,85,46,94,84,69,59,90,58,66,24,33,32,46,67,39,44,88,84,42,80,57,78,68,32,86,50,58,62,61,52,42,52,49,47,39,51,39,27,48,76,75,21,64,24,52,72,67,46,40,53,39,36,53,51,8,37,60,62,15,51,92,51,61,68,58,62,16,28,50,37,25,26,47,55,67,73,97

Nearest PDB structures (foldseek):
  6bs9-assembly4_D  TM=5.012E-01  e=9.885E+00  Bacillus subtilis subsp. subtilis str. 168
  7ftg-assembly1_A  TM=2.794E-01  e=4.549E+00  Homo sapiens

Organism: NCBI:txid100035